Protein AF-A0A8C0E6U6-F1 (afdb_monomer_lite)

Sequence (95 aa):
MFLQVYIMYPAFLWVRDEADPRTDPWSLVHSPLPATLSLHVFVVALGPFYMYKWKPLKQRGLLIACNLTMMTLSSYMIYEVRRQDWLLGKHPGSI

Radius of gyration: 20.89 Å; chains: 1; bounding box: 43×46×42 Å

Structure (mmCIF, N/CA/C/O backbone):
data_AF-A0A8C0E6U6-F1
#
_entry.id   AF-A0A8C0E6U6-F1
#
loop_
_atom_site.group_PDB
_atom_site.id
_atom_site.type_symbol
_atom_site.label_atom_id
_atom_site.label_alt_id
_atom_site.label_comp_id
_atom_site.label_asym_id
_atom_site.label_entity_id
_atom_site.label_seq_id
_atom_site.pdbx_PDB_ins_code
_atom_site.Cartn_x
_atom_site.Cartn_y
_atom_site.Cartn_z
_atom_site.occupancy
_atom_site.B_iso_or_equiv
_atom_site.auth_seq_id
_atom_site.auth_comp_id
_atom_site.auth_asym_id
_atom_site.auth_atom_id
_atom_site.pdbx_PDB_model_num
ATOM 1 N N . MET A 1 1 ? 8.153 27.156 4.000 1.00 59.34 1 MET A N 1
ATOM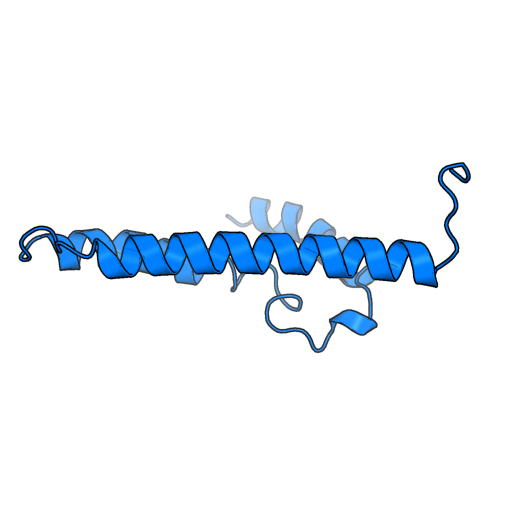 2 C CA . MET A 1 1 ? 7.136 26.715 3.019 1.00 59.34 1 MET A CA 1
ATOM 3 C C . MET A 1 1 ? 7.621 26.900 1.579 1.00 59.34 1 MET A C 1
ATOM 5 O O . MET A 1 1 ? 7.798 25.896 0.910 1.00 59.34 1 MET A O 1
ATOM 9 N N . PHE A 1 2 ? 7.959 28.117 1.129 1.00 61.25 2 PHE A N 1
ATOM 10 C CA . PHE A 1 2 ? 8.477 28.368 -0.235 1.00 61.25 2 PHE A CA 1
ATOM 11 C C . PHE A 1 2 ? 9.806 27.660 -0.573 1.00 61.25 2 PHE A C 1
ATOM 13 O O . PHE A 1 2 ? 9.954 27.124 -1.665 1.00 61.25 2 PHE A O 1
ATOM 20 N N . LEU A 1 3 ? 10.745 27.580 0.377 1.00 62.78 3 LEU A N 1
ATOM 21 C CA . LEU A 1 3 ? 12.048 26.931 0.153 1.00 62.78 3 LEU A CA 1
ATOM 22 C C . LEU A 1 3 ? 11.947 25.403 -0.039 1.00 62.78 3 LEU A C 1
ATOM 24 O O . LEU A 1 3 ? 12.732 24.811 -0.766 1.00 62.78 3 LEU A O 1
ATOM 28 N N . GLN A 1 4 ? 10.952 24.770 0.590 1.00 61.53 4 GLN A N 1
ATOM 29 C CA . GLN A 1 4 ? 10.701 23.325 0.499 1.00 61.53 4 GLN A CA 1
ATOM 30 C C . GLN A 1 4 ? 10.167 22.938 -0.889 1.00 61.53 4 GLN A C 1
ATOM 32 O O . GLN A 1 4 ? 10.601 21.952 -1.474 1.00 61.53 4 GLN A O 1
ATOM 37 N N . VAL A 1 5 ? 9.300 23.779 -1.465 1.00 64.62 5 VAL A N 1
ATOM 38 C CA . VAL A 1 5 ? 8.783 23.591 -2.829 1.00 64.62 5 VAL A CA 1
ATOM 39 C C . VAL A 1 5 ? 9.899 23.741 -3.864 1.00 64.62 5 VAL A C 1
ATOM 41 O O . VAL A 1 5 ? 9.981 22.928 -4.776 1.00 64.62 5 VAL A O 1
ATOM 44 N N . TYR A 1 6 ? 10.800 24.714 -3.694 1.00 74.75 6 TYR A N 1
ATOM 45 C CA . TYR A 1 6 ? 11.918 24.935 -4.620 1.00 74.75 6 TYR A CA 1
ATOM 46 C C . TYR A 1 6 ? 12.912 23.761 -4.658 1.00 74.75 6 TYR A C 1
ATOM 48 O O . TYR A 1 6 ? 13.435 23.432 -5.717 1.00 74.75 6 TYR A O 1
ATOM 56 N N . ILE A 1 7 ? 13.137 23.099 -3.519 1.00 71.06 7 ILE A N 1
ATOM 57 C CA . ILE A 1 7 ? 14.005 21.914 -3.417 1.00 71.06 7 ILE A CA 1
ATOM 58 C C . ILE A 1 7 ? 13.312 20.657 -3.975 1.00 71.06 7 ILE A C 1
ATOM 60 O O . ILE A 1 7 ? 13.964 19.818 -4.590 1.00 71.06 7 ILE A O 1
ATOM 64 N N . MET A 1 8 ? 11.993 20.525 -3.803 1.00 72.69 8 MET A N 1
ATOM 65 C CA . MET A 1 8 ? 11.230 19.344 -4.236 1.00 72.69 8 MET A CA 1
ATOM 66 C C . MET A 1 8 ? 10.846 19.362 -5.726 1.00 72.69 8 MET A C 1
ATOM 68 O O . MET A 1 8 ? 10.736 18.307 -6.348 1.00 72.69 8 MET A O 1
ATOM 72 N N . TYR A 1 9 ? 10.663 20.544 -6.316 1.00 76.25 9 TYR A N 1
ATOM 73 C CA . TYR A 1 9 ? 10.257 20.709 -7.714 1.00 76.25 9 TYR A CA 1
ATOM 74 C C . TYR A 1 9 ? 11.199 20.057 -8.748 1.00 76.25 9 TYR A C 1
ATOM 76 O O . TYR A 1 9 ? 10.695 19.331 -9.606 1.00 76.25 9 TYR A O 1
ATOM 84 N N . PRO A 1 10 ? 12.538 20.227 -8.687 1.00 79.94 10 PRO A N 1
ATOM 85 C CA . PRO A 1 10 ? 13.432 19.569 -9.641 1.00 79.94 10 PRO A CA 1
ATOM 86 C C . PRO A 1 10 ? 13.413 18.042 -9.499 1.00 79.94 10 PRO A C 1
ATOM 88 O O . PRO A 1 10 ? 13.427 17.344 -10.505 1.00 79.94 10 PRO A O 1
ATOM 91 N N . ALA A 1 11 ? 13.303 17.518 -8.274 1.00 77.19 11 ALA A N 1
ATOM 92 C CA . ALA A 1 11 ? 13.202 16.079 -8.034 1.00 77.19 11 ALA A CA 1
ATOM 93 C C . ALA A 1 11 ? 11.891 15.491 -8.586 1.00 77.19 11 ALA A C 1
ATOM 95 O O . ALA A 1 11 ? 11.890 14.401 -9.150 1.00 77.19 11 ALA A O 1
ATOM 96 N N . PHE A 1 12 ? 10.781 16.226 -8.474 1.00 77.88 12 PHE A N 1
ATOM 97 C CA . PHE A 1 12 ? 9.495 15.816 -9.040 1.00 77.88 12 PHE A CA 1
ATOM 98 C C . PHE A 1 12 ? 9.516 15.774 -10.573 1.00 77.88 12 PHE A C 1
ATOM 100 O O . PHE A 1 12 ? 9.008 14.823 -11.163 1.00 77.88 12 PHE A O 1
ATOM 107 N N . LEU A 1 13 ? 10.109 16.784 -11.217 1.00 80.56 13 LEU A N 1
ATOM 108 C CA . LEU A 1 13 ? 10.234 16.806 -12.676 1.00 80.56 13 LEU A CA 1
ATOM 109 C C . LEU A 1 13 ? 11.134 15.677 -13.183 1.00 80.56 13 LEU A C 1
ATOM 111 O O . LEU A 1 13 ? 10.753 14.988 -14.121 1.00 80.56 13 LEU A O 1
ATOM 115 N N . TRP A 1 14 ? 12.258 15.434 -12.508 1.00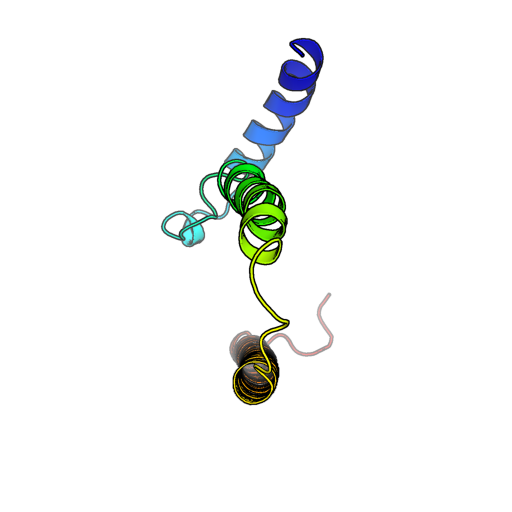 78.88 14 TRP A N 1
ATOM 116 C CA . TRP A 1 14 ? 13.192 14.369 -12.870 1.00 78.88 14 TRP A CA 1
ATOM 117 C C . TRP A 1 14 ? 12.546 12.975 -12.794 1.00 78.88 14 TRP A C 1
ATOM 119 O O . TRP A 1 14 ? 12.628 12.201 -13.740 1.00 78.88 14 TRP A O 1
ATOM 129 N N . VAL A 1 15 ? 11.798 12.688 -11.721 1.00 78.62 15 VAL A N 1
ATOM 130 C CA . VAL A 1 15 ? 11.046 11.425 -11.573 1.00 78.62 15 VAL A CA 1
ATOM 131 C C . VAL A 1 15 ? 9.956 11.266 -12.636 1.00 78.62 15 VAL A C 1
ATOM 133 O O . VAL A 1 15 ? 9.668 10.150 -13.058 1.00 78.62 15 VAL A O 1
ATOM 136 N N . ARG A 1 16 ? 9.330 12.366 -13.067 1.00 74.75 16 ARG A N 1
ATOM 137 C CA . ARG A 1 16 ? 8.289 12.324 -14.098 1.00 74.75 16 ARG A CA 1
ATOM 138 C C . ARG A 1 16 ? 8.868 12.077 -15.492 1.00 74.75 16 ARG A C 1
ATOM 140 O O . ARG A 1 16 ? 8.239 11.368 -16.268 1.00 74.75 16 ARG A O 1
ATOM 147 N N . ASP A 1 17 ? 10.031 12.644 -15.797 1.00 80.81 17 ASP A N 1
ATOM 148 C CA . ASP A 1 17 ? 10.693 12.458 -17.094 1.00 80.81 17 ASP A CA 1
ATOM 149 C C . ASP A 1 17 ? 11.256 11.032 -17.261 1.00 80.81 17 ASP A C 1
ATOM 151 O O . ASP A 1 17 ? 11.310 10.527 -18.380 1.00 80.81 17 ASP A O 1
ATOM 155 N N . GLU A 1 18 ? 11.606 10.353 -16.162 1.00 80.94 18 GLU A N 1
ATOM 156 C CA . GLU A 1 18 ? 12.047 8.946 -16.165 1.00 80.94 18 GLU A CA 1
ATOM 157 C C . GLU A 1 18 ? 10.908 7.921 -15.969 1.00 80.94 18 GLU A C 1
ATOM 159 O O . GLU A 1 18 ? 11.160 6.720 -15.846 1.00 80.94 18 GLU A O 1
ATOM 164 N N . ALA A 1 19 ? 9.646 8.359 -15.927 1.00 76.19 19 ALA A N 1
ATOM 165 C CA . ALA A 1 19 ? 8.512 7.467 -15.692 1.00 76.19 19 ALA A CA 1
ATOM 166 C C . ALA A 1 19 ? 8.245 6.533 -16.890 1.00 76.19 19 ALA A C 1
ATOM 168 O O . ALA A 1 19 ? 8.250 6.955 -18.046 1.00 76.19 19 ALA A O 1
ATOM 169 N N . ASP A 1 20 ? 7.948 5.255 -16.618 1.00 81.50 20 ASP A N 1
ATOM 170 C CA . ASP A 1 20 ? 7.623 4.283 -17.669 1.00 81.50 20 ASP A CA 1
ATOM 171 C C . ASP A 1 20 ? 6.236 4.588 -18.287 1.00 81.50 20 ASP A C 1
ATOM 173 O O . ASP A 1 20 ? 5.215 4.470 -17.589 1.00 81.50 20 ASP A O 1
ATOM 177 N N . PRO A 1 21 ? 6.151 4.895 -19.600 1.00 80.44 21 PRO A N 1
ATOM 178 C CA . PRO A 1 21 ? 4.904 5.270 -20.273 1.00 80.44 21 PRO A CA 1
ATOM 179 C C . PRO A 1 21 ? 3.851 4.151 -20.295 1.00 80.44 21 PRO A C 1
ATOM 181 O O . PRO A 1 21 ? 2.671 4.413 -20.524 1.00 80.44 21 PRO A O 1
ATOM 184 N N . ARG A 1 22 ? 4.231 2.893 -20.038 1.00 80.25 22 ARG A N 1
ATOM 185 C CA . ARG A 1 22 ? 3.299 1.755 -19.954 1.00 80.25 22 ARG A CA 1
ATOM 186 C C . ARG A 1 22 ? 2.434 1.800 -18.694 1.00 80.25 22 ARG A C 1
ATOM 188 O O . ARG A 1 22 ? 1.379 1.167 -18.662 1.00 80.25 22 ARG A O 1
ATOM 195 N N . THR A 1 23 ? 2.889 2.519 -17.669 1.00 78.81 23 THR A N 1
ATOM 196 C CA . THR A 1 23 ? 2.203 2.655 -16.374 1.00 78.81 23 THR A CA 1
ATOM 197 C C . THR A 1 23 ? 1.399 3.946 -16.249 1.00 78.81 23 THR A C 1
ATOM 199 O O . THR A 1 23 ? 0.684 4.121 -15.267 1.00 78.81 23 THR A O 1
ATOM 202 N N . ASP A 1 24 ? 1.433 4.808 -17.270 1.00 73.50 24 ASP A N 1
ATOM 203 C CA . ASP A 1 24 ? 0.684 6.066 -17.316 1.00 73.50 24 ASP A CA 1
ATOM 204 C C . ASP A 1 24 ? -0.841 5.916 -17.087 1.00 73.50 24 ASP A C 1
ATOM 206 O O . ASP A 1 24 ? -1.404 6.707 -16.328 1.00 73.50 24 ASP A O 1
ATOM 210 N N . PRO A 1 25 ? -1.537 4.872 -17.603 1.00 79.81 25 PRO A N 1
ATOM 211 C CA . PRO A 1 25 ? -2.966 4.702 -17.329 1.00 79.81 25 PRO A CA 1
ATOM 212 C C . PRO A 1 25 ? -3.272 4.131 -15.931 1.00 79.81 25 PRO A C 1
ATOM 214 O O . PRO A 1 25 ? -4.444 3.920 -15.606 1.00 79.81 25 PRO A O 1
ATOM 217 N N . TRP A 1 26 ? -2.269 3.816 -15.102 1.00 76.88 26 TRP A N 1
ATOM 218 C CA . TRP A 1 26 ? -2.502 3.193 -13.798 1.00 76.88 26 TRP A CA 1
ATOM 219 C C . TRP A 1 26 ? -2.921 4.228 -12.751 1.00 76.88 26 TRP A C 1
ATOM 221 O O . TRP A 1 26 ? -2.246 5.228 -12.495 1.00 76.88 26 TRP A O 1
ATOM 231 N N . SER A 1 27 ? -4.041 3.945 -12.084 1.00 60.41 27 SER A N 1
ATOM 232 C CA . SER A 1 27 ? -4.515 4.744 -10.954 1.00 60.41 27 SER A CA 1
ATOM 233 C C . SER A 1 27 ? -3.442 4.794 -9.857 1.00 60.41 27 SER A C 1
ATOM 235 O O . SER A 1 27 ? -2.852 3.767 -9.532 1.00 60.41 27 SER A O 1
ATOM 237 N N . LEU A 1 28 ? -3.209 5.983 -9.286 1.00 63.78 28 LEU A N 1
ATOM 238 C CA . LEU A 1 28 ? -2.206 6.307 -8.248 1.00 63.78 28 LEU A CA 1
ATOM 239 C C . LEU A 1 28 ? -0.742 6.457 -8.711 1.00 63.78 28 LEU A C 1
ATOM 241 O O . LEU A 1 28 ? 0.061 6.953 -7.926 1.00 63.78 28 LEU A O 1
ATOM 245 N N . VAL A 1 29 ? -0.389 6.121 -9.958 1.00 66.88 29 VAL A N 1
ATOM 246 C CA . VAL A 1 29 ? 0.984 6.308 -10.487 1.00 66.88 29 VAL A CA 1
ATOM 247 C C . VAL A 1 29 ? 1.214 7.741 -10.983 1.00 66.88 29 VAL A C 1
ATOM 249 O O . VAL A 1 29 ? 2.306 8.286 -10.856 1.00 66.88 29 VAL A O 1
ATOM 252 N N . HIS A 1 30 ? 0.158 8.396 -11.469 1.00 64.56 30 HIS A N 1
ATOM 253 C CA . HIS A 1 30 ? 0.243 9.711 -12.111 1.00 64.56 30 HIS A CA 1
ATOM 254 C C . HIS A 1 30 ? 0.580 10.868 -11.152 1.00 64.56 30 HIS A C 1
ATOM 256 O O . HIS A 1 30 ? 1.054 11.923 -11.572 1.00 64.56 30 HIS A O 1
ATOM 262 N N . SER A 1 31 ? 0.326 10.706 -9.849 1.00 64.00 31 SER A N 1
ATOM 263 C CA . SER A 1 31 ? 0.656 11.740 -8.872 1.00 64.00 31 SER A CA 1
ATOM 264 C C . SER A 1 31 ? 1.041 11.137 -7.513 1.00 64.00 31 SER A C 1
ATOM 266 O O . SER A 1 31 ? 0.205 10.502 -6.868 1.00 64.00 31 SER A O 1
ATOM 268 N N . PRO A 1 32 ? 2.276 11.363 -7.030 1.00 60.38 32 PRO A N 1
ATOM 269 C CA . PRO A 1 32 ? 2.760 10.827 -5.754 1.00 60.38 32 PRO A CA 1
ATOM 270 C C . PRO A 1 32 ? 2.151 11.522 -4.520 1.00 60.38 32 PRO A C 1
ATOM 272 O O . PRO A 1 32 ? 2.295 11.036 -3.398 1.00 60.38 32 PRO A O 1
ATOM 275 N N . LEU A 1 33 ? 1.466 12.657 -4.707 1.00 61.06 33 LEU A N 1
ATOM 276 C CA . LEU A 1 33 ? 0.960 13.516 -3.627 1.00 61.06 33 LEU A CA 1
ATOM 277 C C . LEU A 1 33 ? -0.485 13.199 -3.169 1.00 61.06 33 LEU A C 1
ATOM 279 O O . LEU A 1 33 ? -0.710 13.148 -1.958 1.00 61.06 33 LEU A O 1
ATOM 283 N N . PRO A 1 34 ? -1.474 12.953 -4.056 1.00 60.00 34 PRO A N 1
ATOM 284 C CA . PRO A 1 34 ? -2.863 12.705 -3.654 1.00 60.00 34 PRO A CA 1
ATOM 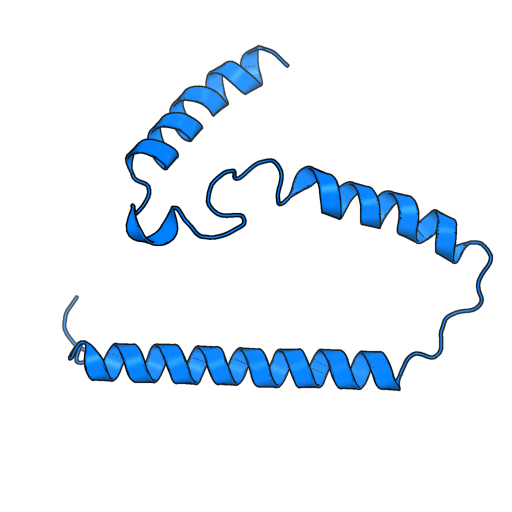285 C C . PRO A 1 34 ? -3.067 11.341 -2.981 1.00 60.00 34 PRO A C 1
ATOM 287 O O . PRO A 1 34 ? -3.956 11.189 -2.146 1.00 60.00 34 PRO A O 1
ATOM 290 N N . ALA A 1 35 ? -2.241 10.351 -3.330 1.00 61.41 35 ALA A N 1
ATOM 291 C CA . ALA A 1 35 ? -2.372 8.972 -2.862 1.00 61.41 35 ALA A CA 1
ATOM 292 C C . ALA A 1 35 ? -2.072 8.807 -1.361 1.00 61.41 35 ALA A C 1
ATOM 294 O O . ALA A 1 35 ? -2.739 8.050 -0.657 1.00 61.41 35 ALA A O 1
ATOM 295 N N . THR A 1 36 ? -1.054 9.507 -0.860 1.00 58.59 36 THR A N 1
ATOM 296 C CA . THR A 1 36 ? -0.474 9.245 0.464 1.00 58.59 36 THR A CA 1
ATOM 297 C C . THR A 1 36 ? -1.017 10.179 1.537 1.00 58.59 36 THR A C 1
ATOM 299 O O . THR A 1 36 ? -1.358 9.722 2.626 1.00 58.59 36 THR A O 1
ATOM 302 N N . LEU A 1 37 ? -1.163 11.468 1.244 1.00 63.69 37 LEU A N 1
ATOM 303 C CA . LEU A 1 37 ? -1.456 12.472 2.270 1.00 63.69 37 LEU A CA 1
ATOM 304 C C . LEU A 1 37 ? -2.943 12.578 2.615 1.00 63.69 37 LEU A C 1
ATOM 306 O O . LEU A 1 37 ? -3.298 12.639 3.789 1.00 63.69 37 LEU A O 1
ATOM 310 N N . SER A 1 38 ? -3.828 12.580 1.620 1.00 66.25 38 SER A N 1
ATOM 311 C CA . SER A 1 38 ? -5.236 12.922 1.854 1.00 66.25 38 SER A CA 1
ATOM 312 C C . SER A 1 38 ? -6.006 11.807 2.562 1.00 66.25 38 SER A C 1
ATOM 314 O O . SER A 1 38 ? -6.751 12.073 3.502 1.00 66.25 38 SER A O 1
ATOM 316 N N . LEU A 1 39 ? -5.804 10.551 2.156 1.00 67.94 39 LEU A N 1
ATOM 317 C CA . LEU A 1 39 ? -6.562 9.417 2.692 1.00 67.94 39 LEU A CA 1
ATOM 318 C C . LEU A 1 39 ? -6.074 8.985 4.079 1.00 67.94 39 LEU A C 1
ATOM 320 O O . LEU A 1 39 ? -6.889 8.755 4.969 1.00 67.94 39 LEU A O 1
ATOM 324 N N . HIS A 1 40 ? -4.758 8.924 4.297 1.00 71.50 40 HIS A N 1
ATOM 325 C CA . HIS A 1 40 ? -4.206 8.489 5.583 1.00 71.50 40 HIS A CA 1
ATOM 326 C C . HIS A 1 40 ? -4.516 9.487 6.699 1.00 71.50 40 HIS A C 1
ATOM 328 O O . HIS A 1 40 ? -4.969 9.084 7.768 1.00 71.50 40 HIS A O 1
ATOM 334 N N . VAL A 1 41 ? -4.341 10.789 6.447 1.00 74.62 41 VAL A N 1
ATOM 335 C CA . VAL A 1 41 ? -4.643 11.832 7.441 1.00 74.62 41 VAL A CA 1
ATOM 336 C C . VAL A 1 41 ? -6.140 11.871 7.747 1.00 74.62 41 VAL A C 1
ATOM 338 O O . VAL A 1 41 ? -6.523 12.002 8.908 1.00 74.62 41 VAL A O 1
ATOM 341 N N . PHE A 1 42 ? -6.991 11.672 6.736 1.00 74.81 42 PHE A N 1
ATOM 342 C CA . PHE A 1 42 ? -8.437 11.574 6.925 1.00 74.81 42 PHE A CA 1
ATOM 343 C C . PHE A 1 42 ? -8.823 10.386 7.818 1.00 74.81 42 PHE A C 1
ATOM 345 O O . PHE A 1 42 ? -9.564 10.560 8.783 1.00 74.81 42 PHE A O 1
ATOM 352 N N . VAL A 1 43 ? -8.278 9.194 7.563 1.00 77.31 43 VAL A N 1
ATOM 353 C CA . VAL A 1 43 ? -8.564 7.991 8.366 1.00 77.31 43 VAL A CA 1
ATOM 354 C C . VAL A 1 43 ? -8.038 8.126 9.799 1.00 77.31 43 VAL A C 1
ATOM 356 O O . VAL A 1 43 ? -8.743 7.765 10.741 1.00 77.31 43 VAL A O 1
ATOM 359 N N . VAL A 1 44 ? -6.839 8.687 9.987 1.00 79.31 44 VAL A N 1
ATOM 360 C CA . VAL A 1 44 ? -6.240 8.899 11.317 1.00 79.31 44 VAL A CA 1
ATOM 361 C C . VAL A 1 44 ? -7.003 9.954 12.124 1.00 79.31 44 VAL A C 1
ATOM 363 O O . VAL A 1 44 ? -7.106 9.819 13.340 1.00 79.31 44 VAL A O 1
ATOM 366 N N . ALA A 1 45 ? -7.578 10.970 11.476 1.00 77.88 45 ALA A N 1
ATOM 367 C CA . ALA A 1 45 ? -8.384 11.987 12.150 1.00 77.88 45 ALA A CA 1
ATOM 368 C C . ALA A 1 45 ? -9.824 11.519 12.440 1.00 77.88 45 ALA A C 1
ATOM 370 O O . ALA A 1 45 ? -10.342 11.771 13.529 1.00 77.88 45 ALA A O 1
ATOM 371 N N . LEU A 1 46 ? -10.478 10.815 11.505 1.00 74.88 46 LEU A N 1
ATOM 372 C CA . LEU A 1 46 ? -11.852 10.328 11.703 1.00 74.88 46 LEU A CA 1
ATOM 373 C C . LEU A 1 46 ? -11.942 9.063 12.560 1.00 74.88 46 LEU A C 1
ATOM 375 O O . LEU A 1 46 ? -12.953 8.871 13.238 1.00 74.88 46 LEU A O 1
ATOM 379 N N . GLY A 1 47 ? -10.915 8.212 12.558 1.00 76.56 47 GLY A N 1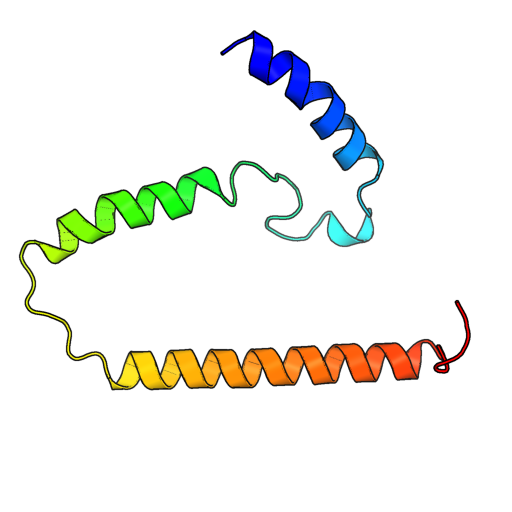
ATOM 380 C CA . GLY A 1 47 ? -10.892 6.963 13.324 1.00 76.56 47 GLY A CA 1
ATOM 381 C C . GLY A 1 47 ? -11.174 7.161 14.823 1.00 76.56 47 GLY A C 1
ATOM 382 O O . GLY A 1 47 ? -12.127 6.571 15.336 1.00 76.56 47 GLY A O 1
ATOM 383 N N . PRO A 1 48 ? -10.432 8.035 15.533 1.00 73.12 48 PRO A N 1
ATOM 384 C CA . PRO A 1 48 ? -10.642 8.306 16.956 1.00 73.12 48 PRO A CA 1
ATOM 385 C C . PRO A 1 48 ? -12.011 8.925 17.254 1.00 73.12 48 PRO A C 1
ATOM 387 O O . PRO A 1 48 ? -12.636 8.587 18.260 1.00 73.12 48 PRO A O 1
ATOM 390 N N . PHE A 1 49 ? -12.502 9.800 16.367 1.00 73.38 49 PHE A N 1
ATOM 391 C CA . PHE A 1 49 ? -13.804 10.450 16.527 1.00 73.38 49 PHE A CA 1
ATOM 392 C C . PHE A 1 49 ? -14.952 9.436 16.453 1.00 73.38 49 PHE A C 1
ATOM 394 O O . PHE A 1 49 ? -15.880 9.479 17.262 1.00 73.38 49 PHE A O 1
ATOM 401 N N . TYR A 1 50 ? -14.863 8.474 15.530 1.00 67.56 5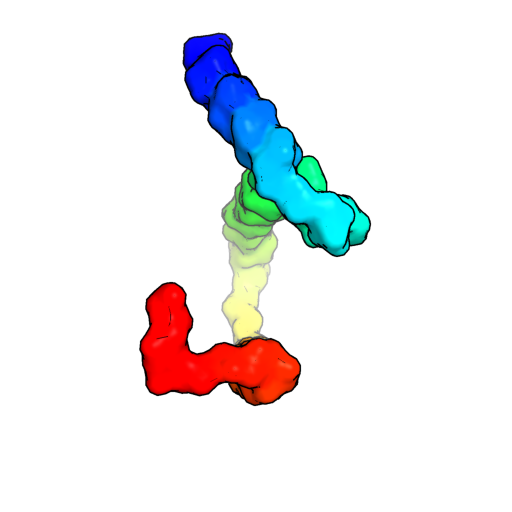0 TYR A N 1
ATOM 402 C CA . TYR A 1 50 ? -15.865 7.420 15.387 1.00 67.56 50 TYR A CA 1
ATOM 403 C C . TYR A 1 50 ? -15.779 6.377 16.516 1.00 67.56 50 TYR A C 1
ATOM 405 O O . TYR A 1 50 ? -16.803 5.873 16.972 1.00 67.56 50 TYR A O 1
ATOM 413 N N . MET A 1 51 ? -14.579 6.090 17.031 1.00 71.69 51 MET A N 1
ATOM 414 C CA . MET A 1 51 ? -14.363 5.106 18.104 1.00 71.69 51 MET A CA 1
ATOM 415 C C . MET A 1 51 ? -14.751 5.609 19.505 1.00 71.69 51 MET A C 1
ATOM 417 O O . MET A 1 51 ? -14.952 4.792 20.400 1.00 71.69 51 MET A O 1
ATOM 421 N N . TYR A 1 52 ? -14.927 6.921 19.710 1.00 70.06 52 TYR A N 1
ATOM 422 C CA . TYR A 1 52 ? -15.234 7.499 21.028 1.00 70.06 52 TYR A CA 1
ATOM 423 C C . TYR A 1 52 ? -16.587 7.053 21.620 1.00 70.06 52 TYR A C 1
ATOM 425 O O . TYR A 1 52 ? -16.737 6.989 22.839 1.00 70.06 52 TYR A O 1
ATOM 433 N N . LYS A 1 53 ? -17.584 6.720 20.785 1.00 68.81 53 LYS A N 1
ATOM 434 C CA . LYS A 1 53 ? -18.929 6.306 21.247 1.00 68.81 53 LYS A CA 1
ATOM 435 C C . LYS A 1 53 ? -19.237 4.814 21.091 1.00 68.81 53 LYS A C 1
ATOM 437 O O . LYS A 1 53 ? -20.318 4.380 21.489 1.00 68.81 53 LYS A O 1
ATOM 442 N N . TRP A 1 54 ? -18.322 4.028 20.527 1.00 62.56 54 TRP A N 1
ATOM 443 C CA . TRP A 1 54 ? -18.589 2.642 20.136 1.00 62.56 54 TRP A CA 1
ATOM 444 C C . TRP A 1 54 ? -17.798 1.655 21.000 1.00 62.56 54 TRP A C 1
ATOM 446 O O . TRP A 1 54 ? -16.599 1.809 21.216 1.00 62.56 54 TRP A O 1
ATOM 456 N N . LYS A 1 55 ? -18.470 0.605 21.492 1.00 67.06 55 LYS A N 1
ATOM 457 C CA . LYS A 1 55 ? -17.797 -0.533 22.143 1.00 67.06 55 LYS A CA 1
ATOM 458 C C . LYS A 1 55 ? -16.895 -1.241 21.122 1.00 67.06 55 LYS A C 1
ATOM 460 O O . LYS A 1 55 ? -17.275 -1.300 19.951 1.00 67.06 55 LYS A O 1
ATOM 465 N N . PRO A 1 56 ? -15.746 -1.807 21.540 1.00 69.38 56 PRO A N 1
ATOM 466 C CA . PRO A 1 56 ? -14.814 -2.459 20.625 1.00 69.38 56 PRO A CA 1
ATOM 467 C C . PRO A 1 56 ? -15.541 -3.518 19.794 1.00 69.38 56 PRO A C 1
ATOM 469 O O . PRO A 1 56 ? -16.122 -4.466 20.332 1.00 69.38 56 PRO A O 1
ATOM 472 N N . LEU A 1 57 ? -15.533 -3.328 18.473 1.00 69.00 57 LEU A N 1
ATOM 473 C CA . LEU A 1 57 ? -16.154 -4.249 17.532 1.00 69.00 57 LEU A CA 1
ATOM 474 C C . LEU A 1 57 ? -15.436 -5.601 17.636 1.00 69.00 57 LEU A C 1
ATOM 476 O O . LEU A 1 57 ? -14.253 -5.715 17.318 1.00 69.00 57 LEU A O 1
ATOM 480 N N . LYS A 1 58 ? -16.144 -6.655 18.063 1.00 65.94 58 LYS A N 1
ATOM 481 C CA . LYS A 1 58 ? -15.653 -8.044 17.995 1.00 65.94 58 LYS A CA 1
ATOM 482 C C . LYS A 1 58 ? -15.698 -8.538 16.545 1.00 65.94 58 LYS A C 1
ATOM 484 O O . LYS A 1 58 ? -16.435 -9.453 16.196 1.00 65.94 58 LYS A O 1
ATOM 489 N N . GLN A 1 59 ? -14.885 -7.937 15.686 1.00 72.25 59 GLN A N 1
ATOM 490 C CA . GLN A 1 59 ? -14.798 -8.246 14.258 1.00 72.25 59 GLN A CA 1
ATOM 491 C C . GLN A 1 59 ? -13.767 -9.350 13.978 1.00 72.25 59 GLN A C 1
ATOM 493 O O . GLN A 1 59 ? -12.986 -9.282 13.035 1.00 72.25 59 GLN A O 1
ATOM 498 N N . ARG A 1 60 ? -13.773 -10.411 14.800 1.00 78.44 60 ARG A N 1
ATOM 499 C CA . ARG A 1 60 ? -12.839 -11.543 14.661 1.00 78.44 60 ARG A CA 1
ATOM 500 C C . ARG A 1 60 ? -12.926 -12.177 13.269 1.00 78.44 60 ARG A C 1
ATOM 502 O O . ARG A 1 60 ? -11.897 -12.496 12.691 1.00 78.44 60 ARG A O 1
ATOM 509 N N . GLY A 1 61 ? -14.138 -12.307 12.722 1.00 83.62 61 GLY A N 1
ATOM 510 C CA . GLY A 1 61 ? -14.354 -12.819 11.365 1.00 83.62 61 GLY A CA 1
ATOM 511 C C . GLY A 1 61 ? -13.745 -11.925 10.282 1.00 83.62 61 GLY A C 1
ATOM 512 O O . GLY A 1 61 ? -13.081 -12.437 9.388 1.00 83.62 61 GLY A O 1
ATOM 513 N N . LEU A 1 62 ? -13.892 -10.600 10.400 1.00 86.31 62 LEU A N 1
ATOM 514 C CA . LEU A 1 62 ? -13.298 -9.649 9.456 1.00 86.31 62 LEU A CA 1
ATOM 515 C C . LEU A 1 62 ? -11.767 -9.674 9.530 1.00 86.31 62 LEU A C 1
ATOM 517 O O . LEU A 1 62 ? -11.119 -9.696 8.493 1.00 86.31 62 LEU A O 1
ATOM 521 N N . LEU A 1 63 ? -11.190 -9.744 10.735 1.00 86.25 63 LEU A N 1
ATOM 522 C CA . LEU A 1 63 ? -9.738 -9.860 10.908 1.00 86.25 63 LEU A CA 1
ATOM 523 C C . LEU A 1 63 ? -9.183 -11.132 10.259 1.00 86.25 63 LEU A C 1
ATOM 525 O O . LEU A 1 63 ? -8.166 -11.085 9.571 1.00 86.25 63 LEU A O 1
ATOM 529 N N . ILE A 1 64 ? -9.856 -12.267 10.473 1.00 89.25 64 ILE A N 1
ATOM 530 C CA . ILE A 1 64 ? -9.466 -13.543 9.865 1.00 89.25 64 ILE A CA 1
ATOM 531 C C . ILE A 1 64 ? -9.569 -13.446 8.340 1.00 89.25 64 ILE A C 1
ATOM 533 O O . ILE A 1 64 ? -8.616 -13.803 7.654 1.00 89.25 64 ILE A O 1
ATOM 537 N N . ALA A 1 65 ? -10.677 -12.919 7.812 1.00 92.75 65 ALA A N 1
ATOM 538 C CA . ALA A 1 65 ? -10.865 -12.741 6.376 1.00 92.75 65 ALA A CA 1
ATOM 539 C C . ALA A 1 65 ? -9.800 -11.814 5.771 1.00 92.75 65 ALA A C 1
ATOM 541 O O . ALA A 1 65 ? -9.189 -12.179 4.776 1.00 92.75 65 ALA A O 1
ATOM 542 N N . CYS A 1 66 ? -9.508 -10.668 6.392 1.00 90.88 66 CYS A N 1
ATOM 543 C CA . CYS A 1 66 ? -8.454 -9.758 5.941 1.00 90.88 66 CYS A CA 1
ATOM 544 C C . CYS A 1 66 ? -7.081 -10.435 5.915 1.00 90.88 66 CYS A C 1
ATOM 546 O O . CYS A 1 66 ? -6.367 -10.312 4.924 1.00 90.88 66 CYS A O 1
ATOM 548 N N . ASN A 1 67 ? -6.718 -11.172 6.966 1.00 92.50 67 ASN A N 1
ATOM 549 C CA . ASN A 1 67 ? -5.430 -11.862 7.021 1.00 92.50 67 ASN A CA 1
ATOM 550 C C . ASN A 1 67 ? -5.329 -12.984 5.981 1.00 92.50 67 ASN A C 1
ATOM 552 O O . ASN A 1 67 ? -4.281 -13.136 5.356 1.00 92.50 67 ASN A O 1
ATOM 556 N N . LEU A 1 68 ? -6.411 -13.732 5.751 1.00 95.12 68 LEU A N 1
ATOM 557 C CA . LEU A 1 68 ? -6.462 -14.740 4.691 1.00 95.12 68 LEU A CA 1
ATOM 558 C C . LEU A 1 68 ? -6.354 -14.096 3.308 1.00 95.12 68 LEU A C 1
ATOM 560 O O . LEU A 1 68 ? -5.522 -14.521 2.514 1.00 95.12 68 LEU A O 1
ATOM 564 N N . THR A 1 69 ? -7.108 -13.026 3.045 1.00 95.25 69 THR A N 1
ATOM 565 C CA . THR A 1 69 ? -7.018 -12.265 1.793 1.00 95.25 69 THR A CA 1
ATOM 566 C C . THR A 1 69 ? -5.605 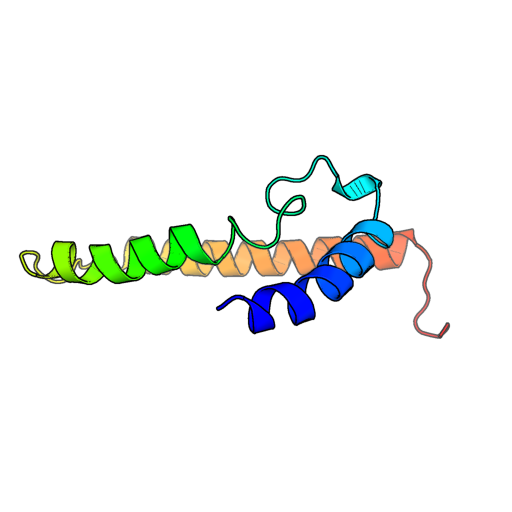-11.735 1.564 1.00 95.25 69 THR A C 1
ATOM 568 O O . THR A 1 69 ? -5.084 -11.865 0.460 1.00 95.25 69 THR A O 1
ATOM 571 N N . MET A 1 70 ? -4.947 -11.191 2.595 1.00 92.81 70 MET A N 1
ATOM 572 C CA . MET A 1 70 ? -3.556 -10.734 2.492 1.00 92.81 70 MET A CA 1
ATOM 573 C C . MET A 1 70 ? -2.590 -11.885 2.192 1.00 92.81 70 MET A C 1
ATOM 575 O O . MET A 1 70 ? -1.716 -11.740 1.338 1.00 92.81 70 MET A O 1
ATOM 579 N N . MET A 1 71 ? -2.762 -13.038 2.841 1.00 96.19 71 MET A N 1
ATOM 580 C CA . MET A 1 71 ? -1.937 -14.222 2.592 1.00 96.19 71 MET A CA 1
ATOM 581 C C . MET A 1 71 ? -2.115 -14.750 1.160 1.00 96.19 71 MET A C 1
ATOM 583 O O . MET A 1 71 ? -1.124 -15.027 0.486 1.00 96.19 71 MET A O 1
ATOM 587 N N . THR A 1 72 ? -3.355 -14.837 0.671 1.00 96.25 72 THR A N 1
ATOM 588 C CA . THR A 1 72 ? -3.669 -15.250 -0.706 1.00 96.25 72 THR A CA 1
ATOM 589 C C . THR A 1 72 ? -3.145 -14.254 -1.739 1.00 96.25 72 THR A C 1
ATOM 591 O O . THR A 1 72 ? -2.607 -14.654 -2.768 1.00 96.25 72 THR A O 1
ATOM 594 N N . LEU A 1 73 ? -3.260 -12.952 -1.475 1.00 94.56 73 LEU A N 1
ATOM 595 C CA . LEU A 1 73 ? -2.719 -11.928 -2.366 1.00 94.56 73 LEU A CA 1
ATOM 596 C C . LEU A 1 73 ? -1.189 -12.012 -2.439 1.00 94.56 73 LEU A C 1
ATOM 598 O O . LEU A 1 73 ? -0.613 -11.937 -3.522 1.00 94.56 73 LEU A O 1
ATOM 602 N N . SER A 1 74 ? -0.525 -12.216 -1.299 1.00 94.62 74 SER A N 1
ATOM 603 C CA . SER A 1 74 ? 0.928 -12.386 -1.250 1.00 94.62 74 SER A CA 1
ATOM 604 C C . SER A 1 74 ? 1.383 -13.620 -2.034 1.00 94.62 74 SER A C 1
ATOM 606 O O . SER A 1 74 ? 2.310 -13.519 -2.839 1.00 94.62 74 SER A O 1
ATOM 608 N N . SER A 1 75 ? 0.706 -14.763 -1.877 1.00 95.00 75 SER A N 1
ATOM 609 C CA . SER A 1 75 ? 1.045 -15.968 -2.641 1.00 95.00 75 SER A CA 1
ATOM 610 C C . SER A 1 75 ? 0.805 -15.800 -4.146 1.00 95.00 75 SER A C 1
ATOM 612 O O . SER A 1 75 ? 1.616 -16.278 -4.940 1.00 95.00 75 SER A O 1
ATOM 614 N N . TYR A 1 76 ? -0.238 -15.067 -4.548 1.00 93.81 76 TYR A N 1
ATOM 615 C CA . TYR A 1 76 ? -0.483 -14.717 -5.950 1.00 93.81 76 TYR A CA 1
ATOM 616 C C . TYR A 1 76 ? 0.651 -13.870 -6.544 1.00 93.81 76 TYR A C 1
ATOM 618 O O . TYR A 1 76 ? 1.151 -14.192 -7.618 1.00 93.81 76 TYR A O 1
ATOM 626 N N . MET A 1 77 ? 1.118 -12.841 -5.831 1.00 91.19 77 MET A N 1
ATOM 627 C CA . MET A 1 77 ? 2.236 -12.009 -6.299 1.00 91.19 77 MET A CA 1
ATOM 628 C C . MET A 1 77 ? 3.516 -12.833 -6.490 1.00 91.19 77 MET A C 1
ATOM 630 O O . MET A 1 77 ? 4.214 -12.668 -7.487 1.00 91.19 77 MET A O 1
ATOM 634 N N . ILE A 1 78 ? 3.803 -13.768 -5.575 1.00 90.25 78 ILE A N 1
ATOM 635 C CA . ILE A 1 78 ? 4.940 -14.691 -5.714 1.00 90.25 78 ILE A CA 1
ATOM 636 C C . ILE A 1 78 ? 4.769 -15.568 -6.959 1.00 90.25 78 ILE A C 1
ATOM 638 O O . ILE A 1 78 ? 5.721 -15.751 -7.713 1.00 90.25 78 ILE A O 1
ATOM 642 N N . TYR A 1 79 ? 3.570 -16.099 -7.196 1.00 90.81 79 TYR A N 1
ATOM 643 C CA . TYR A 1 79 ? 3.283 -16.903 -8.383 1.00 90.81 79 TYR A CA 1
ATOM 644 C C . TYR A 1 79 ? 3.491 -16.116 -9.686 1.00 90.81 79 TYR A C 1
ATOM 646 O O . TYR A 1 79 ? 4.155 -16.607 -10.600 1.00 90.81 79 TYR A O 1
ATOM 654 N N . GLU A 1 80 ? 2.974 -14.890 -9.754 1.00 87.88 80 GLU A N 1
ATOM 655 C CA . GLU A 1 80 ? 3.121 -13.995 -10.904 1.00 87.88 80 GLU A CA 1
ATOM 656 C C . GLU A 1 80 ? 4.593 -13.687 -11.205 1.00 87.88 80 GLU A C 1
ATOM 658 O O . GLU A 1 80 ? 5.039 -13.905 -12.332 1.00 87.88 80 GLU A O 1
ATOM 663 N N . VAL A 1 81 ? 5.374 -13.283 -10.195 1.00 86.25 81 VAL A N 1
ATOM 664 C CA . VAL A 1 81 ? 6.808 -12.975 -10.356 1.00 86.25 81 VAL A CA 1
ATOM 665 C C . VAL A 1 81 ? 7.577 -14.200 -10.845 1.00 86.25 81 VAL A C 1
ATOM 667 O O . VAL A 1 81 ? 8.309 -14.123 -11.828 1.00 86.25 81 VAL A O 1
ATOM 670 N N . ARG A 1 82 ? 7.343 -15.369 -10.238 1.00 83.88 82 ARG A N 1
ATOM 671 C CA . ARG A 1 82 ? 7.996 -16.624 -10.645 1.00 83.88 82 ARG A CA 1
ATOM 672 C C . ARG A 1 82 ? 7.649 -17.027 -12.077 1.00 83.88 82 ARG A C 1
ATOM 674 O O . ARG A 1 82 ? 8.506 -17.542 -12.794 1.00 83.88 82 ARG A O 1
ATOM 681 N N . ARG A 1 83 ? 6.402 -16.796 -12.499 1.00 82.69 83 ARG A N 1
ATOM 682 C CA . ARG A 1 83 ? 5.963 -17.044 -13.875 1.00 82.69 83 ARG A CA 1
ATOM 683 C C . ARG A 1 83 ? 6.626 -16.069 -14.847 1.00 82.69 83 ARG A C 1
ATOM 685 O O . ARG A 1 83 ? 7.039 -16.493 -15.922 1.00 82.69 83 ARG A O 1
ATOM 692 N N . GLN A 1 84 ? 6.738 -14.789 -14.491 1.00 75.38 84 GLN A N 1
ATOM 693 C CA . GLN A 1 84 ? 7.391 -13.779 -15.330 1.00 75.38 84 GLN A CA 1
ATOM 694 C C . GLN A 1 84 ? 8.902 -14.023 -15.461 1.00 75.38 84 GLN A C 1
ATOM 696 O O . GLN A 1 84 ? 9.412 -13.943 -16.576 1.00 75.38 84 GLN A O 1
ATOM 701 N N . ASP A 1 85 ? 9.591 -14.414 -14.385 1.00 70.62 85 ASP A N 1
ATOM 702 C CA . ASP A 1 85 ? 11.014 -14.798 -14.413 1.00 70.62 85 ASP A CA 1
ATOM 703 C C . ASP A 1 85 ? 11.270 -15.975 -15.372 1.00 70.62 85 ASP A C 1
ATOM 705 O O . ASP A 1 85 ? 12.222 -15.956 -16.156 1.00 70.62 85 ASP A O 1
ATOM 709 N N . TRP A 1 86 ? 10.386 -16.982 -15.353 1.00 61.50 86 TRP A N 1
ATOM 710 C CA . TRP A 1 86 ? 10.445 -18.129 -16.265 1.00 61.50 86 TRP A CA 1
ATOM 711 C C . TRP A 1 86 ? 10.184 -17.734 -17.726 1.00 61.50 86 TRP A C 1
ATOM 713 O O . TRP A 1 86 ? 10.888 -18.189 -18.625 1.00 61.50 86 TRP A O 1
ATOM 723 N N . LEU A 1 87 ? 9.199 -16.864 -17.975 1.00 60.34 87 LEU A N 1
ATOM 724 C CA . LEU A 1 87 ? 8.837 -16.406 -19.324 1.00 60.34 87 LEU A CA 1
ATOM 725 C C . LEU A 1 87 ? 9.879 -15.466 -19.947 1.00 60.34 87 LEU A C 1
ATOM 727 O O . LEU A 1 87 ? 10.014 -15.438 -21.168 1.00 60.34 87 LEU A O 1
ATOM 731 N N . LEU A 1 88 ? 10.614 -14.710 -19.130 1.00 64.00 88 LEU A N 1
ATOM 732 C CA . LEU A 1 88 ? 11.677 -13.808 -19.583 1.00 64.00 88 LEU A CA 1
ATOM 733 C C . LEU A 1 88 ? 13.031 -14.514 -19.770 1.00 64.00 88 LEU A C 1
ATOM 735 O O . LEU A 1 88 ? 13.991 -13.874 -20.191 1.00 64.00 88 LEU A O 1
ATOM 739 N N . GLY A 1 89 ? 13.130 -15.817 -19.473 1.00 58.00 89 GLY A N 1
ATOM 740 C CA . GLY A 1 89 ? 14.348 -16.605 -19.687 1.00 58.00 89 GLY A CA 1
ATOM 741 C C . GLY A 1 89 ? 15.558 -16.124 -18.879 1.00 58.00 89 GLY A C 1
ATOM 742 O O . GLY A 1 89 ? 16.696 -16.425 -19.245 1.00 58.00 89 GLY A O 1
ATOM 743 N N . LYS A 1 90 ? 15.350 -15.372 -17.789 1.00 57.84 90 LYS A N 1
ATOM 744 C CA . LYS A 1 90 ? 16.442 -14.868 -16.948 1.00 57.84 90 LYS A CA 1
ATOM 745 C C . LYS A 1 90 ? 16.890 -15.988 -16.006 1.00 57.84 90 LYS A C 1
ATOM 747 O O . LYS A 1 90 ? 16.405 -16.139 -14.889 1.00 57.84 90 LYS A O 1
ATOM 752 N N . HIS A 1 91 ? 17.781 -16.838 -16.510 1.00 56.06 91 HIS A N 1
ATOM 753 C CA . HIS A 1 91 ? 18.424 -17.895 -15.733 1.00 56.06 91 HIS A CA 1
ATOM 754 C C . HIS A 1 91 ? 19.165 -17.258 -14.537 1.00 56.06 91 HIS A C 1
ATOM 756 O O . HIS A 1 91 ? 19.796 -16.212 -14.721 1.00 56.06 91 HIS A O 1
ATOM 762 N N . PRO A 1 92 ? 19.130 -17.840 -13.322 1.00 49.88 92 PRO A N 1
ATOM 763 C CA . PRO A 1 92 ? 19.903 -17.333 -12.189 1.00 49.88 92 PRO A CA 1
ATOM 764 C C . PRO A 1 92 ? 21.398 -17.402 -12.536 1.00 49.88 92 PRO A C 1
ATOM 766 O O . PRO A 1 92 ? 22.004 -18.468 -12.470 1.00 49.88 92 PRO A O 1
ATOM 769 N N . GLY A 1 93 ? 21.968 -16.288 -13.000 1.00 54.38 93 GLY A N 1
ATOM 770 C CA . GLY A 1 93 ? 23.339 -16.236 -13.511 1.00 54.38 93 GLY A CA 1
ATOM 771 C C . GLY A 1 93 ? 23.695 -15.030 -14.387 1.00 54.38 93 GLY A C 1
ATOM 772 O O . GLY A 1 93 ? 24.880 -14.776 -14.567 1.00 54.38 93 GLY A O 1
ATOM 773 N N . SER A 1 94 ? 22.737 -14.257 -14.904 1.00 46.19 94 SER A N 1
ATOM 774 C CA . SER A 1 94 ? 23.049 -13.036 -15.666 1.00 46.19 94 SER A CA 1
ATOM 775 C C . SER A 1 94 ? 22.714 -11.778 -14.860 1.00 46.19 94 SER A C 1
ATOM 777 O O . SER A 1 94 ? 21.536 -11.418 -14.735 1.00 46.19 94 SER A O 1
ATOM 779 N N . ILE A 1 95 ? 23.777 -11.182 -14.307 1.00 42.78 95 ILE A N 1
ATOM 780 C CA . ILE A 1 95 ? 23.862 -9.817 -13.759 1.00 42.78 95 ILE A CA 1
ATOM 781 C C . ILE A 1 95 ? 23.359 -8.817 -14.803 1.00 42.78 95 ILE A C 1
ATOM 783 O O . ILE A 1 95 ? 23.801 -8.934 -15.967 1.00 42.78 95 ILE A O 1
#

pLDDT: mean 74.33, std 12.25, range [42.78, 96.25]

Organism: Bubo bubo (NCBI:txid30461)

Secondary structure (DSSP, 8-state):
-HHHHHHHHHHHHHHHHT--GGGTTSTTTS-TTTTTHHHHHHHHHHHHHHHTTSPPP--HHHHHHHHHHHHHHHHHHHHHHHHHHHHTT--TT--

Foldseek 3Di:
DVVVCVVVVVVVVVCVVPDDPVCCVPPCPVDVPPPPPPVVVVCVVVVCVVVVPDDPPPVVVVVVVVVVVVVVVVVVVVVVVVVVCVVVVVDVPDD